Protein AF-W2SP60-F1 (afdb_monomer_lite)

InterPro domains:
  IPR013087 Zinc finger C2H2-type [PS00028] (2-22)
  IPR013087 Zinc finger C2H2-type [PS00028] (30-52)
  IPR013087 Zinc finger C2H2-type [PS50157] (1-27)
  IPR036236 Zinc finger C2H2 superfamily [SSF57667] (1-45)

Organism: Necator americanus (NCBI:txid51031)

Secondary structure (DSSP, 8-state):
--TTT----SSHHHHHHHHHHHTT---EE-TTSS-EESSHHHHHHHHHHTT----------HHHHHHHHHHHHHHHHHHHH-HHHHHS--

Structure (mmCIF, N/CA/C/O backbone):
data_AF-W2SP60-F1
#
_entry.id   AF-W2SP60-F1
#
loop_
_atom_site.group_PDB
_atom_site.id
_atom_site.type_symbol
_atom_site.label_atom_id
_atom_site.label_alt_id
_atom_site.label_comp_id
_atom_site.label_asym_id
_atom_site.label_entity_id
_atom_site.label_seq_id
_atom_site.pdbx_PDB_ins_code
_atom_site.Cartn_x
_atom_site.Cartn_y
_atom_site.Cartn_z
_atom_site.occupancy
_atom_site.B_iso_or_equiv
_atom_site.auth_seq_id
_atom_site.auth_comp_id
_atom_site.auth_asym_id
_atom_site.auth_atom_id
_atom_site.pdbx_PDB_model_num
ATOM 1 N N . MET A 1 1 ? -6.850 12.527 12.934 1.00 83.25 1 MET A N 1
ATOM 2 C CA . MET A 1 1 ? -6.716 11.621 14.099 1.00 83.25 1 MET A CA 1
ATOM 3 C C . MET A 1 1 ? -6.883 10.199 13.590 1.00 83.25 1 MET A C 1
ATOM 5 O O . MET A 1 1 ? -7.721 10.001 12.724 1.00 83.25 1 MET A O 1
ATOM 9 N N . CYS A 1 2 ? -6.083 9.247 14.062 1.00 83.88 2 CYS A N 1
ATOM 10 C CA . CYS A 1 2 ? -6.207 7.834 13.715 1.00 83.88 2 CYS A CA 1
ATOM 11 C C . CYS A 1 2 ? -7.327 7.184 14.527 1.00 83.88 2 CYS A C 1
ATOM 13 O O . CYS A 1 2 ? -7.320 7.280 15.750 1.00 83.88 2 CYS A O 1
ATOM 15 N N . SER A 1 3 ? -8.258 6.510 13.856 1.00 79.00 3 SER A N 1
ATOM 16 C CA . SER A 1 3 ? -9.358 5.777 14.495 1.00 79.00 3 SER A CA 1
ATOM 17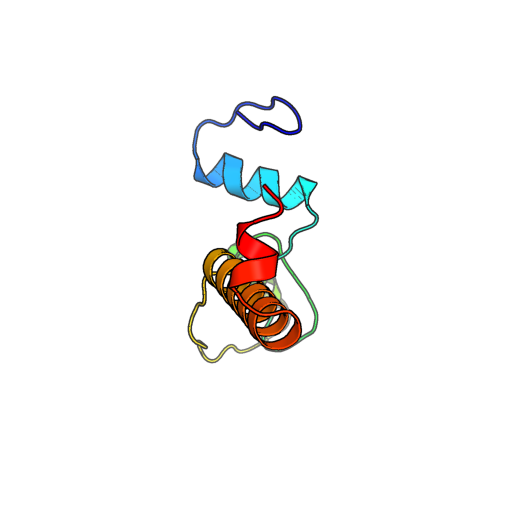 C C . SER A 1 3 ? -8.901 4.509 15.224 1.00 79.00 3 SER A C 1
ATOM 19 O O . SER A 1 3 ? -9.607 4.038 16.105 1.00 79.00 3 SER A O 1
ATOM 21 N N . LEU A 1 4 ? -7.721 3.975 14.890 1.00 73.50 4 LEU A N 1
ATOM 22 C CA . LEU A 1 4 ? -7.197 2.726 15.455 1.00 73.50 4 LEU A CA 1
ATOM 23 C C . LEU A 1 4 ? -6.341 2.937 16.712 1.00 73.50 4 LEU A C 1
ATOM 25 O O . LEU A 1 4 ? -6.290 2.066 17.571 1.00 73.50 4 LEU A O 1
ATOM 29 N N . CYS A 1 5 ? -5.649 4.076 16.829 1.00 83.81 5 CYS A N 1
ATOM 30 C CA . CYS A 1 5 ? -4.738 4.343 17.953 1.00 83.81 5 CYS A CA 1
ATOM 31 C C . CYS A 1 5 ? -4.823 5.764 18.530 1.00 83.81 5 CYS A C 1
ATOM 33 O O . CYS A 1 5 ? -4.033 6.132 19.397 1.00 83.81 5 CYS A O 1
ATOM 35 N N . GLY A 1 6 ? -5.724 6.608 18.022 1.00 86.69 6 GLY A N 1
ATOM 36 C CA . GLY A 1 6 ? -5.950 7.962 18.534 1.00 86.69 6 GLY A CA 1
ATOM 37 C C . GLY A 1 6 ? -4.867 8.994 18.197 1.00 86.69 6 GLY A C 1
ATOM 38 O O . GLY A 1 6 ? -5.047 10.177 18.494 1.00 86.69 6 GLY A O 1
ATOM 39 N N . LYS A 1 7 ? -3.757 8.616 17.539 1.00 92.06 7 LYS A N 1
ATOM 40 C CA . LYS A 1 7 ? -2.695 9.574 17.174 1.00 92.06 7 LYS A CA 1
ATOM 41 C C . LYS A 1 7 ? -3.215 10.690 16.267 1.00 92.06 7 LYS A C 1
ATOM 43 O O . LYS A 1 7 ? -3.939 10.458 15.294 1.00 92.06 7 LYS A O 1
ATOM 48 N N . LYS A 1 8 ? -2.827 11.930 16.568 1.00 92.94 8 LYS A N 1
ATOM 49 C CA . LYS A 1 8 ? -3.149 13.108 15.753 1.00 92.94 8 LYS A CA 1
ATOM 50 C C . LYS A 1 8 ? -2.027 13.365 14.755 1.00 92.94 8 LYS A C 1
ATOM 52 O O . LYS A 1 8 ? -0.855 13.229 15.083 1.00 92.94 8 LYS A O 1
ATOM 57 N N . PHE A 1 9 ? -2.417 13.739 13.545 1.00 94.00 9 PHE A N 1
ATOM 58 C CA . PHE A 1 9 ? -1.506 14.046 12.452 1.00 94.00 9 PHE A CA 1
ATOM 59 C C . PHE A 1 9 ? -1.893 15.402 11.867 1.00 94.00 9 PHE A C 1
ATOM 61 O O . PHE A 1 9 ? -3.092 15.694 11.816 1.00 94.00 9 PHE A O 1
ATOM 68 N N . PRO A 1 10 ? -0.909 16.206 11.437 1.00 89.69 10 PRO A N 1
ATOM 69 C CA . PRO A 1 10 ? -1.147 17.549 10.914 1.00 89.69 10 PRO A CA 1
ATOM 70 C C . PRO A 1 10 ? -1.785 17.547 9.518 1.00 89.69 10 PRO A C 1
ATOM 72 O O . PRO A 1 10 ? -2.474 18.497 9.168 1.00 89.69 10 PRO A O 1
ATOM 75 N N . PHE A 1 11 ? -1.599 16.476 8.738 1.00 92.44 11 PHE A N 1
ATOM 76 C CA . PHE A 1 11 ? -2.098 16.362 7.365 1.00 92.44 11 PHE A CA 1
ATOM 77 C C . PHE A 1 11 ? -2.776 15.011 7.127 1.00 92.44 11 PHE A C 1
ATOM 79 O O . PHE A 1 11 ? -2.370 13.992 7.698 1.00 92.44 11 PHE A O 1
ATOM 86 N N . GLU A 1 12 ? -3.763 14.980 6.228 1.00 84.94 12 GLU A N 1
ATOM 87 C CA . GLU A 1 12 ? -4.471 13.747 5.856 1.00 84.94 12 GLU A CA 1
ATOM 88 C C . GLU A 1 12 ? -3.523 12.705 5.246 1.00 84.94 12 GLU A C 1
ATOM 90 O O . GLU A 1 12 ? -3.618 11.519 5.550 1.00 84.94 12 GLU A O 1
ATOM 95 N N . GLN A 1 13 ? -2.544 13.134 4.447 1.00 82.56 13 GLN A N 1
ATOM 96 C CA . GLN A 1 13 ? -1.586 12.221 3.823 1.00 82.56 13 GLN A CA 1
ATOM 97 C C . GLN A 1 13 ? -0.698 11.509 4.855 1.00 82.56 13 GLN A C 1
ATOM 99 O O . GLN A 1 13 ? -0.469 10.305 4.743 1.00 82.56 13 GLN A O 1
ATOM 104 N N . ALA A 1 14 ? -0.274 12.220 5.904 1.00 85.06 14 ALA A N 1
ATOM 105 C CA . ALA A 1 14 ? 0.476 11.634 7.013 1.00 85.06 14 ALA A CA 1
ATOM 106 C C . ALA A 1 14 ? -0.382 10.638 7.811 1.00 85.06 14 ALA A C 1
ATOM 108 O O . ALA A 1 14 ? 0.092 9.560 8.169 1.00 85.06 14 ALA A O 1
ATOM 109 N N . LEU A 1 15 ? -1.663 10.959 8.029 1.00 88.00 15 LEU A N 1
ATOM 110 C CA . LEU A 1 15 ? -2.621 10.038 8.642 1.00 88.00 15 LEU A CA 1
ATOM 111 C C . LEU A 1 15 ? -2.823 8.774 7.788 1.00 88.00 15 LEU A C 1
ATOM 113 O O . LEU A 1 15 ? -2.849 7.671 8.328 1.00 88.00 15 LEU A O 1
ATOM 117 N N . ARG A 1 16 ? -2.929 8.921 6.464 1.00 80.19 16 ARG A N 1
ATOM 118 C CA . ARG A 1 16 ? -3.128 7.808 5.526 1.00 80.19 16 ARG A CA 1
ATOM 119 C C . ARG A 1 16 ? -1.941 6.843 5.532 1.00 80.19 16 ARG A C 1
ATOM 121 O O . ARG A 1 16 ? -2.138 5.642 5.687 1.00 80.19 16 ARG A O 1
ATOM 128 N N . VAL A 1 17 ? -0.715 7.366 5.440 1.00 79.81 17 VAL A N 1
ATOM 129 C CA . VAL A 1 17 ? 0.515 6.556 5.544 1.00 79.81 17 VAL A CA 1
ATOM 130 C C . VAL A 1 17 ? 0.592 5.848 6.897 1.00 79.81 17 VAL A C 1
ATOM 132 O O . VAL A 1 17 ? 0.924 4.669 6.960 1.00 79.81 17 VAL A O 1
ATOM 135 N N . HIS A 1 18 ? 0.231 6.533 7.981 1.00 83.19 18 HIS A N 1
ATOM 136 C CA . HIS A 1 18 ? 0.204 5.933 9.310 1.00 83.19 18 HIS A CA 1
ATOM 137 C C . HIS A 1 18 ? -0.804 4.774 9.431 1.00 83.19 18 HIS A C 1
ATOM 139 O O . HIS A 1 18 ? -0.471 3.736 9.999 1.00 83.19 18 HIS A O 1
ATOM 145 N N . ILE A 1 19 ? -2.015 4.906 8.879 1.00 79.06 19 ILE A N 1
ATOM 146 C CA . ILE A 1 19 ? -3.018 3.826 8.898 1.00 79.06 19 ILE A CA 1
ATOM 147 C C . ILE A 1 19 ? -2.512 2.589 8.141 1.00 79.06 19 ILE A C 1
ATOM 149 O O . ILE A 1 19 ? -2.742 1.467 8.589 1.00 79.06 19 ILE A O 1
ATOM 153 N N . HIS A 1 20 ? -1.755 2.764 7.053 1.00 72.81 20 HIS A N 1
ATOM 154 C CA . HIS A 1 20 ? -1.148 1.632 6.345 1.00 72.81 20 HIS A CA 1
ATOM 155 C C . HIS A 1 20 ? -0.211 0.800 7.236 1.00 72.81 20 HIS A C 1
ATOM 157 O O . HIS A 1 20 ? -0.127 -0.414 7.059 1.00 72.81 20 HIS A O 1
ATOM 163 N N . GLN A 1 21 ? 0.448 1.409 8.228 1.00 69.56 21 GLN A N 1
ATOM 164 C CA . GLN A 1 21 ? 1.304 0.681 9.171 1.00 69.56 21 GLN A CA 1
ATOM 165 C C . GLN A 1 21 ? 0.501 -0.227 10.107 1.00 69.56 21 GLN A C 1
ATOM 167 O O . GLN A 1 21 ? 0.954 -1.327 10.412 1.00 69.56 21 GLN A O 1
ATOM 172 N N . HIS A 1 22 ? -0.700 0.189 10.523 1.00 73.31 22 HIS A N 1
ATOM 173 C CA . HIS A 1 22 ? -1.589 -0.660 11.324 1.00 73.31 22 HIS A CA 1
ATOM 174 C C . HIS A 1 22 ? -2.041 -1.908 10.566 1.00 73.31 22 HIS A C 1
ATOM 176 O O . HIS A 1 22 ? -2.199 -2.968 11.160 1.00 73.31 22 HIS A O 1
ATOM 182 N N . LEU A 1 23 ? -2.232 -1.778 9.255 1.00 70.00 23 LEU A N 1
ATOM 183 C CA . LEU A 1 23 ? -2.725 -2.849 8.394 1.00 70.00 23 LEU A CA 1
ATOM 184 C C . LEU A 1 23 ? -1.596 -3.699 7.790 1.00 70.00 23 LEU A C 1
ATOM 186 O O . LEU A 1 23 ? -1.875 -4.567 6.969 1.00 70.00 23 LEU A O 1
ATOM 190 N N . LEU A 1 24 ? -0.328 -3.415 8.132 1.00 69.44 24 LEU A N 1
ATOM 191 C CA . LEU A 1 24 ? 0.862 -3.947 7.445 1.00 69.44 24 LEU A CA 1
ATOM 192 C C . LEU A 1 24 ? 0.763 -3.816 5.914 1.00 69.44 24 LEU A C 1
ATOM 194 O O . LEU A 1 24 ? 1.328 -4.602 5.152 1.00 69.44 24 LEU A O 1
ATOM 198 N N . TYR A 1 25 ? 0.034 -2.797 5.463 1.00 64.25 25 TYR A N 1
ATOM 199 C CA . TYR A 1 25 ? -0.363 -2.631 4.082 1.00 64.25 25 TYR A CA 1
ATOM 200 C C . TYR A 1 25 ? 0.748 -1.932 3.303 1.00 64.25 25 TYR A C 1
ATOM 202 O O . TYR A 1 25 ? 0.948 -0.720 3.403 1.00 64.25 25 TYR A O 1
ATOM 210 N N . ARG A 1 26 ? 1.495 -2.712 2.522 1.00 70.31 26 ARG A N 1
ATOM 211 C CA . ARG A 1 26 ? 2.618 -2.235 1.710 1.00 70.31 26 ARG A CA 1
ATOM 212 C C . ARG A 1 26 ? 2.215 -2.190 0.243 1.00 70.31 26 ARG A C 1
ATOM 214 O O . ARG A 1 26 ? 2.430 -3.134 -0.504 1.00 70.31 26 ARG A O 1
ATOM 221 N N . LYS A 1 27 ? 1.589 -1.079 -0.144 1.00 71.38 27 LYS A N 1
ATOM 222 C CA . LYS A 1 27 ? 1.029 -0.866 -1.486 1.00 71.38 27 LYS A CA 1
ATOM 223 C C . LYS A 1 27 ? 2.081 -0.820 -2.600 1.00 71.38 27 LYS A C 1
ATOM 225 O O . LYS A 1 27 ? 1.760 -1.073 -3.756 1.00 71.38 27 LYS A O 1
ATOM 230 N N . TYR A 1 28 ? 3.301 -0.397 -2.285 1.00 76.75 28 TYR A N 1
ATOM 231 C CA . TYR A 1 28 ? 4.286 -0.053 -3.304 1.00 76.75 28 TYR A CA 1
ATOM 232 C C . TYR A 1 28 ? 5.174 -1.256 -3.578 1.00 76.75 28 TYR A C 1
ATOM 234 O O . TYR A 1 28 ? 6.166 -1.469 -2.888 1.00 76.75 28 TYR A O 1
ATOM 242 N N . GLU A 1 29 ? 4.799 -2.055 -4.568 1.00 80.38 29 GLU A N 1
ATOM 243 C CA . GLU A 1 29 ? 5.604 -3.177 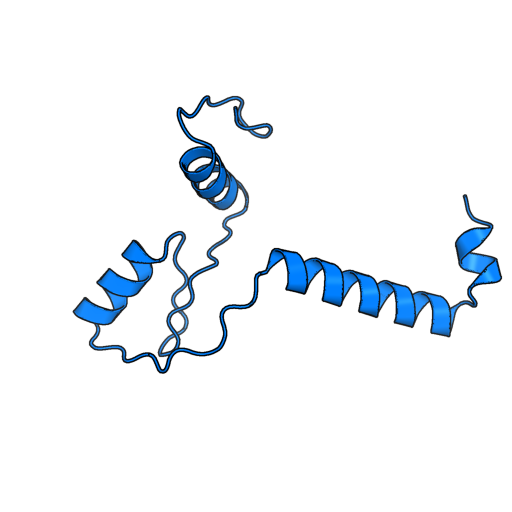-5.035 1.00 80.38 29 GLU A CA 1
ATOM 244 C C . GLU A 1 29 ? 6.707 -2.706 -5.989 1.00 80.38 29 GLU A C 1
ATOM 246 O O . GLU A 1 29 ? 6.518 -1.818 -6.830 1.00 80.38 29 GLU A O 1
ATOM 251 N N . CYS A 1 30 ? 7.884 -3.310 -5.869 1.00 83.38 30 CYS A N 1
ATOM 252 C CA . CYS A 1 30 ? 8.896 -3.199 -6.901 1.00 83.38 30 CYS A CA 1
ATOM 253 C C . CYS A 1 30 ? 8.511 -4.079 -8.101 1.00 83.38 30 CYS A C 1
ATOM 255 O O . CYS A 1 30 ? 8.572 -5.291 -8.023 1.00 83.38 30 CYS A O 1
ATOM 257 N N . GLY A 1 31 ? 8.231 -3.503 -9.270 1.00 75.38 31 GLY A N 1
ATOM 258 C CA . GLY A 1 31 ? 7.935 -4.291 -10.480 1.00 75.38 31 GLY A CA 1
ATOM 259 C C . GLY A 1 31 ? 9.060 -5.210 -11.000 1.00 75.38 31 GLY A C 1
ATOM 260 O O . GLY A 1 31 ? 8.871 -5.855 -12.025 1.00 75.38 31 GLY A O 1
ATOM 261 N N . SER A 1 32 ? 10.226 -5.255 -10.347 1.00 77.00 32 SER A N 1
ATOM 262 C CA . SER A 1 32 ? 11.349 -6.141 -10.695 1.00 77.00 32 SER A CA 1
ATOM 263 C C . SER A 1 32 ? 11.665 -7.186 -9.612 1.00 77.00 32 SER A C 1
ATOM 265 O O . SER A 1 32 ? 12.476 -8.073 -9.860 1.00 77.00 32 SER A O 1
ATOM 267 N N . CYS A 1 33 ? 11.062 -7.111 -8.416 1.00 85.25 33 CYS A N 1
ATOM 268 C CA . CYS A 1 33 ? 11.271 -8.087 -7.339 1.00 85.25 33 CYS A CA 1
ATOM 269 C C . CYS A 1 33 ? 10.083 -8.128 -6.363 1.00 85.25 33 CYS A C 1
ATOM 271 O O . CYS A 1 33 ? 9.257 -7.233 -6.340 1.00 85.25 33 CYS A O 1
ATOM 273 N N . THR A 1 34 ? 10.027 -9.102 -5.456 1.00 82.19 34 THR A N 1
ATOM 274 C CA . THR A 1 34 ? 8.875 -9.281 -4.546 1.00 82.19 34 THR A CA 1
ATOM 275 C C . THR A 1 34 ? 8.839 -8.323 -3.342 1.00 82.19 34 THR A C 1
ATOM 277 O O . THR A 1 34 ? 8.063 -8.525 -2.404 1.00 82.19 34 THR A O 1
ATOM 280 N N . LYS A 1 35 ? 9.693 -7.287 -3.301 1.00 83.12 35 LYS A N 1
ATOM 281 C CA . LYS A 1 35 ? 9.708 -6.339 -2.177 1.00 83.12 35 LYS A CA 1
ATOM 282 C C . LYS A 1 35 ? 8.547 -5.351 -2.249 1.00 83.12 35 LYS A C 1
ATOM 284 O O . LYS A 1 35 ? 8.314 -4.700 -3.266 1.00 83.12 35 LYS A O 1
ATOM 289 N N . LEU A 1 36 ? 7.905 -5.185 -1.096 1.00 83.75 36 LEU A N 1
ATOM 290 C CA . LEU A 1 36 ? 6.786 -4.281 -0.866 1.00 83.75 36 LEU A CA 1
ATOM 291 C C . LEU A 1 36 ? 7.209 -3.161 0.095 1.00 83.75 36 LEU A C 1
ATOM 293 O O . LEU A 1 36 ? 7.887 -3.420 1.093 1.00 83.75 36 LEU A O 1
ATOM 297 N N . PHE A 1 37 ? 6.763 -1.937 -0.171 1.00 83.75 37 PHE A N 1
ATOM 298 C CA . PHE A 1 37 ? 7.087 -0.733 0.599 1.00 83.75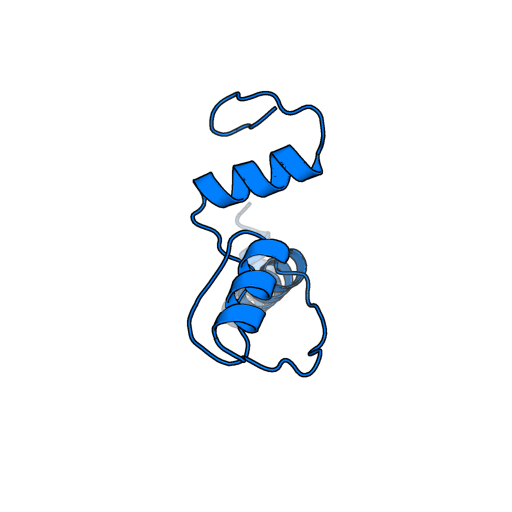 37 PHE A CA 1
ATOM 299 C C . PHE A 1 37 ? 5.819 0.029 1.014 1.00 83.75 37 PHE A C 1
ATOM 301 O O . PHE A 1 37 ? 4.749 -0.132 0.416 1.00 83.75 37 PHE A O 1
ATOM 308 N N . TYR A 1 38 ? 5.922 0.860 2.057 1.00 77.12 38 TYR A N 1
ATOM 309 C CA . TYR A 1 38 ? 4.790 1.644 2.567 1.00 77.12 38 TYR A CA 1
ATOM 310 C C . TYR A 1 38 ? 4.592 2.956 1.804 1.00 77.12 38 TYR A C 1
ATOM 312 O O . TYR A 1 38 ? 3.480 3.489 1.791 1.00 77.12 38 TYR A O 1
ATOM 320 N N . THR A 1 39 ? 5.643 3.459 1.154 1.00 80.25 39 THR A N 1
ATOM 321 C CA . THR A 1 39 ? 5.631 4.699 0.369 1.00 80.25 39 THR A CA 1
ATOM 322 C C . THR A 1 39 ? 6.341 4.542 -0.983 1.00 80.25 39 THR A C 1
ATOM 324 O O . THR A 1 39 ? 7.191 3.670 -1.161 1.00 80.25 39 THR A O 1
ATOM 327 N N . GLU A 1 40 ? 6.009 5.417 -1.941 1.00 81.94 40 GLU A N 1
ATOM 328 C CA . GLU A 1 40 ? 6.649 5.459 -3.271 1.00 81.94 40 GLU A CA 1
ATOM 329 C C . GLU A 1 40 ? 8.146 5.779 -3.157 1.00 81.94 40 GLU A C 1
ATOM 331 O O . GLU A 1 40 ? 8.964 5.152 -3.818 1.00 81.94 40 GLU A O 1
ATOM 336 N N . VAL A 1 41 ? 8.499 6.684 -2.238 1.00 84.81 41 VAL A N 1
ATOM 337 C CA . VAL A 1 41 ? 9.877 7.128 -1.978 1.00 84.81 41 VAL A CA 1
ATOM 338 C C . VAL A 1 41 ? 10.764 5.970 -1.517 1.00 84.81 41 VAL A C 1
ATOM 340 O O . VAL A 1 41 ? 11.875 5.812 -2.015 1.00 84.81 41 VAL A O 1
ATOM 343 N N . GLU A 1 42 ? 10.276 5.135 -0.595 1.00 85.62 42 GLU A N 1
ATOM 344 C CA . GLU A 1 42 ? 11.017 3.959 -0.115 1.00 85.62 42 GLU A CA 1
ATOM 345 C C . GLU A 1 42 ? 11.246 2.936 -1.237 1.00 85.62 42 GLU A C 1
ATOM 347 O O . GLU A 1 42 ? 12.342 2.385 -1.363 1.00 85.62 42 GLU A O 1
ATOM 352 N N . ARG A 1 43 ? 10.233 2.710 -2.082 1.00 89.06 43 ARG A N 1
ATOM 353 C CA . ARG A 1 43 ? 10.333 1.822 -3.247 1.00 89.06 43 ARG A CA 1
ATOM 354 C C . ARG A 1 43 ? 11.323 2.364 -4.275 1.00 89.06 43 ARG A C 1
ATOM 356 O O . ARG A 1 43 ? 12.150 1.602 -4.771 1.00 89.06 43 ARG A O 1
ATOM 363 N N . ASP A 1 44 ? 11.269 3.657 -4.581 1.00 85.75 44 ASP A N 1
ATOM 364 C CA . ASP A 1 44 ? 12.151 4.307 -5.560 1.00 85.75 44 ASP A CA 1
ATOM 365 C C . ASP A 1 44 ? 13.610 4.299 -5.095 1.00 85.75 44 ASP A C 1
ATOM 367 O O . ASP A 1 44 ? 14.507 3.977 -5.875 1.00 85.75 44 ASP A O 1
ATOM 371 N N . ALA A 1 45 ? 13.850 4.581 -3.811 1.00 88.56 45 ALA A N 1
ATOM 372 C CA . ALA A 1 45 ? 15.175 4.482 -3.208 1.00 88.56 45 ALA A CA 1
ATOM 373 C C . ALA A 1 45 ? 15.735 3.056 -3.322 1.00 88.56 45 ALA A C 1
ATOM 375 O O . ALA A 1 45 ? 16.873 2.873 -3.755 1.00 88.56 45 ALA A O 1
ATOM 376 N N . HIS A 1 46 ? 14.914 2.043 -3.025 1.00 89.62 46 HIS A N 1
ATOM 377 C CA . HIS A 1 46 ? 15.281 0.644 -3.231 1.00 89.62 46 HIS A CA 1
ATOM 378 C C . HIS A 1 46 ? 15.621 0.337 -4.695 1.00 89.62 46 HIS A C 1
ATOM 380 O O . HIS A 1 46 ? 16.616 -0.335 -4.958 1.00 89.62 46 HIS A O 1
ATOM 386 N N . CYS A 1 47 ? 14.817 0.816 -5.644 1.00 85.12 47 CYS A N 1
ATOM 387 C CA . CYS A 1 47 ? 15.039 0.533 -7.060 1.00 85.12 47 CYS A CA 1
ATOM 388 C C . CYS A 1 47 ? 16.299 1.213 -7.589 1.00 85.12 47 CYS A C 1
ATOM 390 O O . CYS A 1 47 ? 17.005 0.625 -8.400 1.00 85.12 47 CYS A O 1
ATOM 392 N N . LYS A 1 48 ? 16.632 2.401 -7.074 1.00 85.69 48 LYS A N 1
ATOM 393 C CA . LYS A 1 48 ? 17.894 3.080 -7.372 1.00 85.69 48 LYS A CA 1
ATOM 394 C C . LYS A 1 48 ? 19.103 2.324 -6.814 1.00 85.69 48 LYS A C 1
ATOM 396 O O . LYS A 1 48 ? 20.115 2.233 -7.493 1.00 85.69 48 LYS A O 1
ATOM 401 N N . GLU A 1 49 ? 19.007 1.780 -5.600 1.00 89.31 49 GLU A N 1
ATOM 402 C CA . GLU A 1 49 ? 20.091 1.003 -4.977 1.00 89.31 49 GLU A CA 1
ATOM 403 C C . GLU A 1 49 ? 20.293 -0.368 -5.642 1.00 89.31 49 GLU A C 1
ATOM 405 O O . GLU A 1 49 ? 21.416 -0.854 -5.736 1.00 89.31 49 GLU A O 1
ATOM 410 N N . LYS A 1 50 ? 19.205 -1.017 -6.073 1.00 85.00 50 LYS A N 1
ATOM 411 C CA . LYS A 1 50 ? 19.222 -2.367 -6.664 1.00 85.00 50 LYS A CA 1
ATOM 412 C C . LYS A 1 50 ? 19.179 -2.381 -8.192 1.00 85.00 50 LYS A C 1
ATOM 414 O O . LYS A 1 50 ? 19.031 -3.452 -8.767 1.00 85.00 50 LYS A O 1
ATOM 419 N N . GLU A 1 51 ? 19.283 -1.216 -8.828 1.00 82.75 51 GLU A N 1
ATOM 420 C CA . GLU A 1 51 ? 19.194 -1.037 -10.285 1.00 82.75 51 GLU A CA 1
ATOM 421 C C . GLU A 1 51 ? 17.956 -1.710 -10.917 1.00 82.75 51 GLU A C 1
ATOM 423 O O . GLU A 1 51 ? 18.007 -2.312 -11.988 1.00 82.75 51 GLU A O 1
ATOM 428 N N . HIS A 1 52 ? 16.807 -1.609 -10.245 1.00 82.94 52 HIS A N 1
ATOM 429 C CA . HIS A 1 52 ? 15.530 -2.100 -10.761 1.00 82.94 52 HIS A CA 1
ATOM 430 C C . HIS A 1 52 ? 14.879 -1.055 -11.683 1.00 82.94 52 HIS A C 1
ATOM 432 O O . HIS A 1 52 ? 14.743 0.113 -11.315 1.00 82.94 52 HIS A O 1
ATOM 438 N N . PHE A 1 53 ? 14.425 -1.477 -12.868 1.00 61.16 53 PHE A N 1
ATOM 439 C CA . PHE A 1 53 ? 13.820 -0.600 -13.877 1.00 61.16 53 PHE A CA 1
ATOM 440 C C . PHE A 1 53 ? 12.312 -0.836 -14.004 1.00 61.16 53 PHE A C 1
ATOM 442 O O . PHE A 1 53 ? 11.852 -1.953 -14.241 1.00 61.16 53 PHE A O 1
ATOM 449 N N . HIS A 1 54 ? 11.529 0.239 -13.907 1.00 64.56 54 HIS A N 1
ATOM 450 C CA . HIS A 1 54 ? 10.078 0.201 -14.082 1.00 64.56 54 HIS A CA 1
ATOM 451 C C . HIS A 1 54 ? 9.665 0.726 -15.460 1.00 64.56 54 HIS A C 1
ATOM 453 O O . HIS A 1 54 ? 9.988 1.855 -15.824 1.00 64.56 54 HIS A O 1
ATOM 459 N N . LYS A 1 55 ? 8.854 -0.045 -16.193 1.00 50.03 55 LYS A N 1
ATOM 460 C CA . LYS A 1 55 ? 7.920 0.532 -17.170 1.00 50.03 55 LYS A CA 1
ATOM 461 C C . LYS A 1 55 ? 6.685 0.967 -16.389 1.00 50.03 55 LYS A C 1
ATOM 463 O O . LYS A 1 55 ? 6.107 0.147 -15.683 1.00 50.03 55 LYS A O 1
ATOM 468 N N . PHE A 1 56 ? 6.317 2.244 -16.470 1.00 50.69 56 PHE A N 1
ATOM 469 C CA . PHE A 1 56 ? 5.132 2.798 -15.810 1.00 50.69 56 PHE A CA 1
ATOM 470 C C . PHE A 1 56 ? 3.865 2.054 -16.273 1.00 50.69 56 PHE A C 1
ATOM 472 O O . PHE A 1 56 ? 3.268 2.391 -17.291 1.00 50.69 56 PHE A O 1
ATOM 479 N N . GLY A 1 57 ? 3.483 1.011 -15.534 1.00 51.03 57 GLY A N 1
ATOM 480 C CA . GLY A 1 57 ? 2.201 0.328 -15.647 1.00 51.03 57 GLY A CA 1
ATOM 481 C C . GL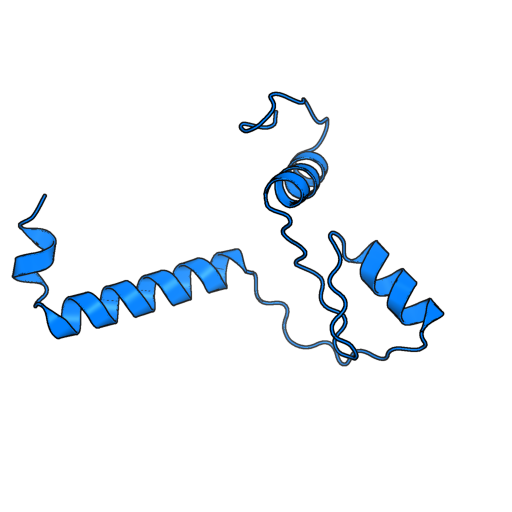Y A 1 57 ? 1.135 1.129 -14.910 1.00 51.03 57 GLY A C 1
ATOM 482 O O . GLY A 1 57 ? 1.396 1.695 -13.848 1.00 51.03 57 GLY A O 1
ATOM 483 N N . VAL A 1 58 ? -0.042 1.226 -15.522 1.00 48.06 58 VAL A N 1
ATOM 484 C CA . VAL A 1 58 ? -1.196 2.019 -15.081 1.00 48.06 58 VAL A CA 1
ATOM 485 C C . VAL A 1 58 ? -1.399 1.941 -13.561 1.00 48.06 58 VAL A C 1
ATOM 487 O O . VAL A 1 58 ? -1.571 0.863 -12.996 1.00 48.06 58 VAL A O 1
ATOM 490 N N . LYS A 1 59 ? -1.387 3.102 -12.891 1.00 48.19 59 LYS A N 1
ATOM 491 C CA . LYS A 1 59 ? -1.644 3.218 -11.449 1.00 48.19 59 LYS A CA 1
ATOM 492 C C . LYS A 1 59 ? -3.128 2.936 -11.180 1.00 48.19 59 LYS A C 1
ATOM 494 O O . LYS A 1 59 ? -3.943 3.848 -11.287 1.00 48.19 59 LYS A O 1
ATOM 499 N N . PHE A 1 60 ? -3.488 1.715 -10.792 1.00 47.00 60 PHE A N 1
ATOM 500 C CA . PHE A 1 60 ? -4.815 1.454 -10.228 1.00 47.00 60 PHE A CA 1
ATOM 501 C C . PHE A 1 60 ? -4.828 1.756 -8.729 1.00 47.00 60 PHE A C 1
ATOM 503 O O . PHE A 1 60 ? -3.892 1.458 -7.985 1.00 47.00 60 PHE A O 1
ATOM 510 N N . SER A 1 61 ? -5.886 2.430 -8.281 1.00 48.25 61 SER A N 1
ATOM 511 C CA . SER A 1 61 ? -6.136 2.640 -6.861 1.00 48.25 61 SER A CA 1
ATOM 512 C C . SER A 1 61 ? -6.601 1.314 -6.251 1.00 48.25 61 SER A C 1
ATOM 514 O O . SER A 1 61 ? -7.643 0.815 -6.668 1.00 48.25 61 SER A O 1
ATOM 516 N N . PRO A 1 62 ? -5.911 0.764 -5.238 1.00 46.09 62 PRO A N 1
ATOM 517 C CA . PRO A 1 62 ? -6.331 -0.472 -4.575 1.00 46.09 62 PRO A CA 1
ATOM 518 C C . PRO A 1 62 ? -7.665 -0.333 -3.841 1.00 46.09 62 PRO A C 1
ATOM 520 O O . PRO A 1 62 ? -8.328 -1.324 -3.569 1.00 46.09 62 PRO A O 1
ATOM 523 N N . TYR A 1 63 ? -8.083 0.907 -3.551 1.00 42.12 63 TYR A N 1
ATOM 524 C CA . TYR A 1 63 ? -9.447 1.193 -3.118 1.00 42.12 63 TYR A CA 1
ATOM 525 C C . TYR A 1 63 ? -10.430 0.747 -4.208 1.00 42.12 63 TYR A C 1
ATOM 527 O O . TYR A 1 63 ? -11.318 -0.046 -3.933 1.00 42.12 63 TYR A O 1
ATOM 535 N N . CYS A 1 64 ? -10.205 1.144 -5.465 1.00 50.34 64 CYS A N 1
ATOM 536 C CA . CYS A 1 64 ? -11.025 0.703 -6.593 1.00 50.34 64 CYS A CA 1
ATOM 537 C C . CYS A 1 64 ? -10.932 -0.812 -6.817 1.00 50.34 64 CYS A C 1
ATOM 539 O O . CYS A 1 64 ? -11.946 -1.431 -7.100 1.00 50.34 64 CYS A O 1
ATOM 541 N N . GLU A 1 65 ? -9.757 -1.420 -6.644 1.00 59.12 65 GLU A N 1
ATOM 542 C CA . GLU A 1 65 ? -9.585 -2.873 -6.787 1.00 59.12 65 GLU A CA 1
ATOM 543 C C . GLU A 1 65 ? -10.362 -3.667 -5.725 1.00 59.12 65 GLU A C 1
ATOM 545 O O . GLU A 1 65 ? -11.019 -4.651 -6.053 1.00 59.12 65 GLU A O 1
ATOM 550 N N . LEU A 1 66 ? -10.369 -3.213 -4.468 1.00 63.00 66 LEU A N 1
ATOM 551 C CA . LEU A 1 66 ? -11.182 -3.808 -3.404 1.00 63.00 66 LEU A CA 1
ATOM 552 C C . LEU A 1 66 ? -12.682 -3.712 -3.703 1.00 63.00 66 LEU A C 1
ATOM 554 O O . LEU A 1 66 ? -13.376 -4.714 -3.558 1.00 63.00 66 LEU A O 1
ATOM 558 N N . TYR A 1 67 ? -13.181 -2.557 -4.160 1.00 67.25 67 TYR A N 1
ATOM 559 C CA . TYR A 1 67 ? -14.596 -2.426 -4.538 1.00 67.25 67 TYR A CA 1
ATOM 560 C C . TYR A 1 67 ? -14.951 -3.262 -5.759 1.00 67.25 67 TYR A C 1
ATOM 562 O O . TYR A 1 67 ? -16.009 -3.874 -5.768 1.00 67.25 67 TYR A O 1
ATOM 570 N N . VAL A 1 68 ? -14.082 -3.322 -6.770 1.00 68.69 68 VAL A N 1
ATOM 571 C CA . VAL A 1 68 ? -14.312 -4.157 -7.956 1.00 68.69 68 VAL A CA 1
ATOM 572 C C . VAL A 1 68 ? -14.350 -5.629 -7.558 1.00 68.69 68 VAL A C 1
ATOM 574 O O . VAL A 1 68 ? -15.287 -6.327 -7.925 1.00 68.69 68 VAL A O 1
ATOM 577 N N . ASN A 1 69 ? -13.407 -6.089 -6.737 1.00 69.06 69 ASN A N 1
ATOM 578 C CA . ASN A 1 69 ? -13.404 -7.466 -6.248 1.00 69.06 69 ASN A CA 1
ATOM 579 C C . ASN A 1 69 ? -14.617 -7.773 -5.358 1.00 69.06 69 ASN A C 1
ATOM 581 O O . ASN A 1 69 ? -15.154 -8.875 -5.430 1.00 69.06 69 ASN A O 1
ATOM 585 N N . GLN A 1 70 ? -15.066 -6.820 -4.538 1.00 73.88 70 GLN A N 1
ATOM 586 C CA . GLN A 1 70 ? -16.279 -6.980 -3.739 1.00 73.88 70 GLN A CA 1
ATOM 587 C C . GLN A 1 70 ? -17.527 -7.040 -4.630 1.00 73.88 70 GLN A C 1
ATOM 589 O O . GLN A 1 70 ? -18.325 -7.953 -4.474 1.00 73.88 70 GLN A O 1
ATOM 594 N N . LEU A 1 71 ? -17.652 -6.149 -5.619 1.00 78.25 71 LEU A N 1
ATOM 595 C CA . LEU A 1 71 ? -18.757 -6.145 -6.584 1.00 78.25 71 LEU A CA 1
ATOM 596 C C . LEU A 1 71 ? -18.820 -7.436 -7.403 1.00 78.25 71 LEU A C 1
ATOM 598 O O . LEU A 1 71 ? -19.908 -7.945 -7.647 1.00 78.25 71 LEU A O 1
ATOM 602 N N . LEU A 1 72 ? -17.670 -7.971 -7.820 1.00 75.44 72 LEU A N 1
ATOM 603 C CA . LEU A 1 72 ? -17.604 -9.243 -8.539 1.00 75.44 72 LEU A CA 1
ATOM 604 C C . LEU A 1 72 ? -18.082 -10.401 -7.660 1.00 75.44 72 LEU A C 1
ATOM 606 O O . LEU A 1 72 ? -18.907 -11.190 -8.105 1.00 75.44 72 LEU A O 1
ATOM 610 N N . LYS A 1 73 ? -17.645 -10.457 -6.397 1.00 78.75 73 LYS A N 1
ATOM 611 C CA . LYS A 1 73 ? -18.115 -11.469 -5.438 1.00 78.75 73 LYS A CA 1
ATOM 612 C C . LYS A 1 73 ? -19.606 -11.351 -5.153 1.00 78.75 73 LYS A C 1
ATOM 614 O O . LYS A 1 73 ? -20.300 -12.362 -5.098 1.00 78.75 73 LYS A O 1
ATOM 619 N N . ASP A 1 74 ? -20.102 -10.129 -4.993 1.00 81.00 74 ASP A N 1
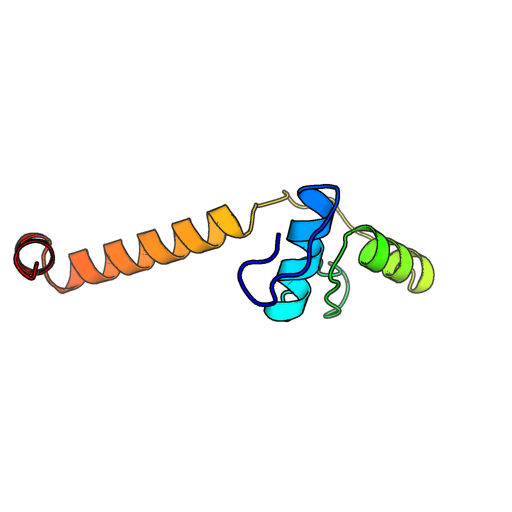ATOM 620 C CA . ASP A 1 74 ? -21.523 -9.877 -4.771 1.00 81.00 74 ASP A CA 1
ATOM 621 C C . ASP A 1 74 ? -22.337 -10.304 -6.008 1.00 81.00 74 ASP A C 1
ATOM 623 O O . ASP A 1 74 ? -23.385 -10.934 -5.872 1.00 81.00 74 ASP A O 1
ATOM 627 N N . ALA A 1 75 ? -21.834 -10.044 -7.221 1.00 85.19 75 ALA A N 1
ATOM 628 C CA . ALA A 1 75 ? -22.457 -10.479 -8.470 1.00 85.19 75 ALA A CA 1
ATOM 629 C C . ALA A 1 75 ? -22.454 -12.009 -8.634 1.00 85.19 75 ALA A C 1
ATOM 631 O O . ALA A 1 75 ? -23.471 -12.577 -9.029 1.00 85.19 75 ALA A O 1
ATOM 632 N N . GLU A 1 76 ? -21.353 -12.685 -8.294 1.00 88.62 76 GLU A N 1
ATOM 633 C CA . GLU A 1 76 ? -21.265 -14.152 -8.269 1.00 88.62 76 GLU A CA 1
ATOM 634 C C . GLU A 1 76 ? -22.259 -14.755 -7.269 1.00 88.62 76 GLU A C 1
ATOM 636 O O . GLU A 1 76 ? -22.970 -15.710 -7.586 1.00 88.62 76 GLU A O 1
ATOM 641 N N . TYR A 1 77 ? -22.362 -14.164 -6.078 1.00 84.75 77 TYR A N 1
ATOM 642 C CA . TYR A 1 77 ? -23.301 -14.590 -5.046 1.00 84.75 77 TYR A CA 1
ATOM 643 C C . TYR A 1 77 ? -24.758 -14.406 -5.498 1.00 84.75 77 TYR A C 1
ATOM 645 O O . TYR A 1 77 ? -25.568 -15.324 -5.377 1.00 84.75 77 TYR A O 1
ATOM 653 N N . ILE A 1 78 ? -25.093 -13.257 -6.092 1.00 88.50 78 ILE A N 1
ATOM 654 C CA . ILE A 1 78 ? -26.426 -12.999 -6.657 1.00 88.50 78 ILE A CA 1
ATOM 655 C C . ILE A 1 78 ? -26.742 -13.973 -7.797 1.00 88.50 78 ILE A C 1
ATOM 657 O O . ILE A 1 78 ? -27.858 -14.487 -7.863 1.00 88.50 78 ILE A O 1
ATOM 661 N N . ALA A 1 79 ? -25.777 -14.261 -8.673 1.00 88.25 79 ALA A N 1
ATOM 662 C CA . ALA A 1 79 ? -25.953 -15.224 -9.756 1.00 88.25 79 ALA A CA 1
ATOM 663 C C . ALA A 1 79 ? -26.211 -16.646 -9.229 1.00 88.25 79 ALA A C 1
ATOM 665 O O . ALA A 1 79 ? -26.999 -17.384 -9.817 1.00 88.25 79 ALA A O 1
ATOM 666 N N . MET A 1 80 ? -25.579 -17.020 -8.113 1.00 90.94 80 MET A N 1
ATOM 667 C CA . MET A 1 80 ? -25.726 -18.339 -7.498 1.00 90.94 80 MET A CA 1
ATOM 668 C C . MET A 1 80 ? -27.033 -18.503 -6.711 1.00 90.94 80 MET A C 1
ATOM 670 O O . MET A 1 80 ? -27.632 -19.577 -6.748 1.00 90.94 80 MET A O 1
ATOM 674 N N . TYR A 1 81 ? -27.483 -17.466 -6.002 1.00 88.12 81 TYR A N 1
ATOM 675 C CA . TYR A 1 81 ? -28.598 -17.575 -5.048 1.00 88.12 81 TYR A CA 1
ATOM 676 C C . TYR A 1 81 ? -29.885 -16.856 -5.475 1.00 88.12 81 TYR A C 1
ATOM 678 O O . TYR A 1 81 ? -30.930 -17.035 -4.842 1.00 88.12 81 TYR A O 1
ATOM 686 N N . GLY A 1 82 ? -29.838 -16.092 -6.566 1.00 87.88 82 GLY A N 1
ATOM 687 C CA . GLY A 1 82 ? -30.951 -15.288 -7.059 1.00 87.88 82 GLY A CA 1
ATOM 688 C C . GLY A 1 82 ? -31.114 -13.990 -6.270 1.00 87.88 82 GLY A C 1
ATOM 689 O O . GLY A 1 82 ? -31.080 -13.975 -5.040 1.00 87.88 82 GLY A O 1
ATOM 690 N N . ILE A 1 83 ? -31.308 -12.880 -6.985 1.00 84.50 83 ILE A N 1
ATOM 691 C CA . ILE A 1 83 ? -31.317 -11.536 -6.390 1.00 84.50 83 ILE A CA 1
ATOM 692 C C . ILE A 1 83 ? -32.421 -11.351 -5.341 1.00 84.50 83 ILE A C 1
ATOM 694 O O . ILE A 1 83 ? -32.178 -10.723 -4.312 1.00 84.50 83 ILE A O 1
ATOM 698 N N . ASP A 1 84 ? -33.591 -11.961 -5.551 1.00 84.00 84 ASP A N 1
ATOM 699 C CA . ASP A 1 84 ? -34.734 -11.842 -4.644 1.00 84.00 84 ASP A CA 1
ATOM 700 C C . ASP A 1 84 ? -34.408 -12.397 -3.250 1.00 84.00 84 ASP A C 1
ATOM 702 O O . ASP A 1 84 ? -34.653 -11.726 -2.251 1.00 84.00 84 ASP A O 1
ATOM 706 N N . ASN A 1 85 ? -33.745 -13.558 -3.174 1.00 74.00 85 ASN A N 1
ATOM 707 C CA . ASN A 1 85 ? -33.374 -14.192 -1.903 1.00 74.00 85 ASN A CA 1
ATOM 708 C C . ASN A 1 85 ? -32.327 -13.390 -1.117 1.00 74.00 85 ASN A C 1
ATOM 710 O O . ASN A 1 85 ? -32.345 -13.393 0.113 1.00 74.00 85 ASN A O 1
ATOM 714 N N . VAL A 1 86 ? -31.411 -12.709 -1.813 1.00 74.06 86 VAL A N 1
ATOM 715 C CA . VAL A 1 86 ? -30.346 -11.905 -1.189 1.00 74.06 86 VAL A CA 1
ATOM 716 C C . VAL A 1 86 ? -30.908 -10.608 -0.602 1.00 74.06 86 VAL A C 1
ATOM 718 O O . VAL A 1 86 ? -30.489 -10.178 0.471 1.00 74.06 86 VAL A O 1
ATOM 721 N N . VAL A 1 87 ? -31.876 -9.987 -1.279 1.00 74.56 87 VAL A N 1
ATOM 722 C CA . VAL A 1 87 ? -32.439 -8.690 -0.871 1.00 74.56 87 VAL A CA 1
ATOM 723 C C . VAL A 1 87 ? -33.474 -8.836 0.253 1.00 74.56 87 VAL A C 1
ATOM 725 O O . VAL A 1 87 ? -33.612 -7.925 1.068 1.00 74.56 87 VAL A O 1
ATOM 728 N N . THR A 1 88 ? -34.163 -9.977 0.358 1.00 70.25 88 THR A N 1
ATOM 729 C CA . THR A 1 88 ? -35.182 -10.215 1.399 1.00 70.25 88 THR A CA 1
ATOM 730 C C . THR A 1 88 ? -34.638 -10.659 2.764 1.00 70.25 88 THR A C 1
ATOM 732 O O . THR A 1 88 ? -35.413 -10.737 3.711 1.00 70.25 88 THR A O 1
ATOM 735 N N . GLN A 1 89 ? -33.336 -10.942 2.908 1.00 59.28 89 GLN A N 1
ATOM 736 C CA . GLN A 1 89 ? -32.710 -11.361 4.181 1.00 59.28 89 GLN A CA 1
ATOM 737 C C . GLN A 1 89 ? -32.282 -10.192 5.096 1.00 59.28 89 GLN A C 1
ATOM 739 O O . GLN A 1 89 ? -31.368 -10.345 5.909 1.00 59.28 89 GLN A O 1
ATOM 744 N N . ARG A 1 90 ? -32.906 -9.017 4.963 1.00 51.66 90 ARG A N 1
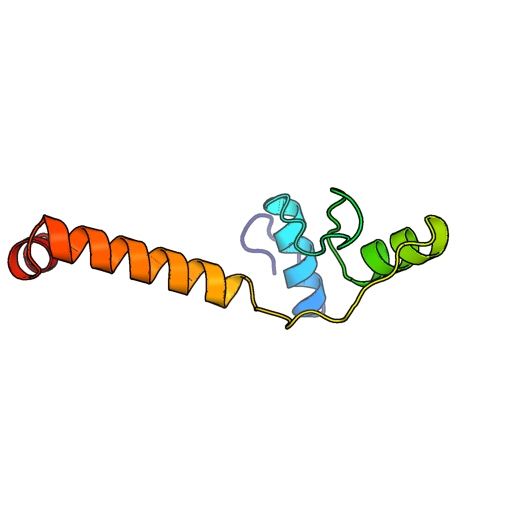ATOM 745 C CA . ARG A 1 90 ? -32.542 -7.811 5.720 1.00 51.66 90 ARG A CA 1
ATOM 746 C C . ARG A 1 90 ? -33.480 -7.521 6.882 1.00 51.66 90 ARG A C 1
ATOM 748 O O . ARG A 1 90 ? -34.706 -7.659 6.690 1.00 51.66 90 ARG A O 1
#

pLDDT: mean 76.18, std 12.98, range [42.12, 94.0]

Radius of gyration: 18.8 Å; chains: 1; bounding box: 55×36×36 Å

Sequence (90 aa):
MCSLCGKKFPFEQALRVHIHQHLLYRKYECGSCTKLFYTEVERDAHCKEKEHFHKFGVKFSPYCELYVNQLLKDAEYIAMYGIDNVVTQR

Foldseek 3Di:
DAPVPPDDDPDPVVNVLVVCVVVVNFPDQQPQDRDGHSDPVVSVVVCVVVVRDDDDDDDDDVVVVVVVVVVVVVVVVCVVPPPVVVVVPD